Protein AF-A0A392MSE9-F1 (afdb_monomer)

Solvent-accessible surface area (backbone atoms only — not comparable to full-atom values): 8355 Å² total; per-residue (Å²): 131,84,44,70,48,77,44,81,42,46,57,95,52,55,85,49,51,66,60,43,43,75,73,61,33,44,82,55,52,74,55,102,58,30,40,33,31,38,32,75,74,46,96,61,85,83,80,77,76,80,59,91,87,74,82,53,73,38,68,33,89,47,70,50,98,84,73,48,71,56,64,45,65,53,90,57,75,92,56,39,85,69,79,58,73,40,58,29,59,45,68,42,55,93,91,52,53,67,67,57,33,27,53,49,30,39,32,68,77,67,61,58,76,85,56,102,77,66,86,72,71,86,82,80,86,88,81,84,133

pLDDT: mean 86.5, std 14.35, range [32.47, 98.38]

Secondary structure (DSSP, 8-state):
---EEEEEEEGGGGGGHHHHHHTT-EEEEEETTEEEEEEE-SSSPP-PPPPP----EEE---B-TTS-B--B--SSSTTTTS---B--EEEPPTT--HHHHHHHHHHHHH-TTSSSS------------

Nearest PDB structures (foldseek):
  4zbp-assembly1_B  TM=9.318E-01  e=3.517E-11  Arabidopsis thaliana
  4zbp-assembly2_C-2  TM=9.058E-01  e=1.919E-09  Arabidopsis thaliana
  4zbp-a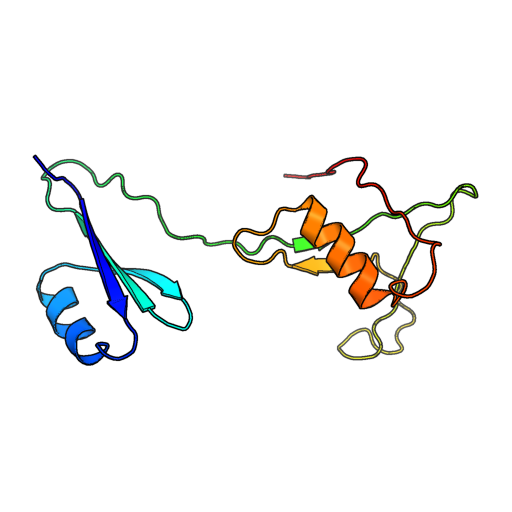ssembly1_A  TM=7.910E-01  e=9.951E-10  Arabidopsis thaliana
  4zb3-assembly1_A-2  TM=5.477E-01  e=1.762E-10  Arabidopsis thaliana
  4xpk-assembly1_A  TM=8.761E-01  e=3.449E+00  Campylobacter jejuni subsp. jejuni PT14

Radius of gyration: 21.95 Å; Cα contacts (8 Å, |Δi|>4): 156; chains: 1; bounding box: 52×32×62 Å

Sequence (129 aa):
GKQGVWIKLPIHLANLVETLIKEGFWYHHAEPKYLMLVHWIADSANTIPANATHRVGVGAFVVNEKREVLVVQEKTGHFRGTGSWKFPTGVADQGEDICVAAVREAKEETGVSNLFMVDTEFVEILAFR

Mean predicted aligned error: 7.94 Å

Structure (mmCIF, N/CA/C/O backbone):
data_AF-A0A392MSE9-F1
#
_entry.id   AF-A0A392MSE9-F1
#
loop_
_atom_site.group_PDB
_atom_site.id
_atom_site.type_symbol
_atom_site.label_atom_id
_atom_site.label_alt_id
_atom_site.label_comp_id
_atom_site.label_asym_id
_atom_site.label_entity_id
_atom_site.label_seq_id
_atom_site.pdbx_PDB_ins_code
_atom_site.Cartn_x
_atom_site.Cartn_y
_atom_site.Cartn_z
_atom_site.occupancy
_atom_site.B_iso_or_equiv
_atom_site.auth_seq_id
_atom_site.auth_comp_id
_atom_site.auth_asym_id
_atom_site.auth_atom_id
_atom_site.pdbx_PDB_model_num
ATOM 1 N N . GLY A 1 1 ? 4.516 0.363 -33.487 1.00 79.00 1 GLY A N 1
ATOM 2 C CA . GLY A 1 1 ? 5.477 -0.569 -32.855 1.00 79.00 1 GLY A CA 1
ATOM 3 C C . GLY A 1 1 ? 5.238 -0.619 -31.356 1.00 79.00 1 GLY A C 1
ATOM 4 O O . GLY A 1 1 ? 4.367 0.102 -30.885 1.00 79.00 1 GLY A O 1
ATOM 5 N N . LYS A 1 2 ? 5.969 -1.455 -30.607 1.00 87.25 2 LYS A N 1
ATOM 6 C CA . LYS A 1 2 ? 5.956 -1.412 -29.129 1.00 87.25 2 LYS A CA 1
ATOM 7 C C . LYS A 1 2 ? 6.614 -0.103 -28.660 1.00 87.25 2 LYS A C 1
ATOM 9 O O . LYS A 1 2 ? 7.586 0.309 -29.280 1.00 87.25 2 LYS A O 1
ATOM 14 N N . GLN A 1 3 ? 6.086 0.539 -27.614 1.00 93.62 3 GLN A N 1
ATOM 15 C CA . GLN A 1 3 ? 6.598 1.827 -27.104 1.00 93.62 3 GLN A CA 1
ATOM 16 C C . GLN A 1 3 ? 7.259 1.717 -25.726 1.00 93.62 3 GLN A C 1
ATOM 18 O O . GLN A 1 3 ? 8.245 2.394 -25.473 1.00 93.62 3 GLN A O 1
ATOM 23 N N . GLY A 1 4 ? 6.752 0.846 -24.850 1.00 95.06 4 GLY A N 1
ATOM 24 C CA . GLY A 1 4 ? 7.316 0.587 -23.527 1.00 95.06 4 GLY A CA 1
ATOM 25 C C . GLY A 1 4 ? 7.554 -0.903 -23.314 1.00 95.06 4 GLY A C 1
ATOM 26 O O . GLY A 1 4 ? 6.730 -1.732 -23.710 1.00 95.06 4 GLY A O 1
ATOM 27 N N . VAL A 1 5 ? 8.678 -1.240 -22.692 1.00 97.06 5 VAL A N 1
ATOM 28 C CA . VAL A 1 5 ? 9.057 -2.604 -22.316 1.00 97.06 5 VAL A CA 1
ATOM 29 C C . VAL A 1 5 ? 9.079 -2.697 -20.801 1.00 97.06 5 VAL A C 1
ATOM 31 O O . VAL A 1 5 ? 9.692 -1.863 -20.147 1.00 97.06 5 VAL A O 1
ATOM 34 N N . TRP A 1 6 ? 8.427 -3.719 -20.255 1.00 97.81 6 TRP A N 1
ATOM 35 C CA . TRP A 1 6 ? 8.339 -3.969 -18.819 1.00 97.81 6 TRP A CA 1
ATOM 36 C C . TRP A 1 6 ? 9.028 -5.286 -18.487 1.00 97.81 6 TRP A C 1
ATOM 38 O O . TRP A 1 6 ? 8.801 -6.290 -19.166 1.00 97.81 6 TRP A O 1
ATOM 48 N N . ILE A 1 7 ? 9.839 -5.292 -17.432 1.00 98.12 7 ILE A N 1
ATOM 49 C CA . ILE A 1 7 ? 10.499 -6.490 -16.918 1.00 98.12 7 ILE A CA 1
ATOM 50 C C . ILE A 1 7 ? 10.140 -6.650 -15.448 1.00 98.12 7 ILE A C 1
ATOM 52 O O . ILE A 1 7 ? 10.549 -5.866 -14.593 1.00 98.12 7 ILE A O 1
ATOM 56 N N . LYS A 1 8 ? 9.401 -7.721 -15.157 1.00 98.31 8 LYS A N 1
ATOM 57 C CA . LYS A 1 8 ? 9.190 -8.211 -13.799 1.00 98.31 8 LYS A CA 1
ATOM 58 C C . LYS A 1 8 ? 10.363 -9.110 -13.433 1.00 98.31 8 LYS A C 1
ATOM 60 O O . LYS A 1 8 ? 10.404 -10.257 -13.871 1.00 98.31 8 LYS A O 1
ATOM 65 N N . LEU A 1 9 ? 11.305 -8.596 -12.652 1.00 98.38 9 LEU A N 1
ATOM 66 C CA . LEU A 1 9 ? 12.501 -9.319 -12.239 1.00 98.38 9 LEU A CA 1
ATOM 67 C C . LEU A 1 9 ? 12.277 -9.972 -10.864 1.00 98.38 9 LEU A C 1
ATOM 69 O O . LEU A 1 9 ? 12.184 -9.254 -9.866 1.00 98.38 9 LEU A O 1
ATOM 73 N N . PRO A 1 10 ? 12.173 -11.310 -10.769 1.00 98.38 10 PRO A N 1
ATOM 74 C CA . PRO A 1 10 ? 12.076 -12.000 -9.486 1.00 98.38 10 PRO A CA 1
ATOM 75 C C . PRO A 1 10 ? 13.292 -11.726 -8.595 1.00 98.38 10 PRO A C 1
ATOM 77 O O . PRO A 1 10 ? 14.411 -11.602 -9.089 1.00 98.38 10 PRO A O 1
ATOM 80 N N . ILE A 1 11 ? 13.094 -11.722 -7.275 1.00 98.12 11 ILE A N 1
ATOM 81 C CA . ILE A 1 11 ? 14.147 -11.387 -6.299 1.00 98.12 11 ILE A CA 1
ATOM 82 C C . ILE A 1 11 ? 15.408 -12.266 -6.407 1.00 98.12 11 ILE A C 1
ATOM 84 O O . ILE A 1 11 ? 16.515 -11.785 -6.195 1.00 98.12 11 ILE A O 1
ATOM 88 N N . HIS A 1 12 ? 15.273 -13.537 -6.798 1.00 98.06 12 HIS A N 1
ATOM 89 C CA . HIS A 1 12 ? 16.412 -14.450 -6.967 1.00 98.06 12 HIS A CA 1
ATOM 90 C C . HIS A 1 12 ? 17.253 -14.163 -8.225 1.00 98.06 12 HIS A C 1
ATOM 92 O O . HIS A 1 12 ? 18.318 -14.750 -8.380 1.00 98.06 12 HIS A O 1
ATOM 98 N N . LEU A 1 13 ? 16.795 -13.263 -9.103 1.00 98.25 13 LEU A N 1
ATOM 99 C CA . LEU A 1 13 ? 17.529 -12.767 -10.271 1.00 98.25 13 LEU A CA 1
ATOM 100 C C . LEU A 1 13 ? 18.022 -11.324 -10.073 1.00 98.25 13 LEU A C 1
ATOM 102 O O . LEU A 1 13 ? 18.307 -10.626 -11.045 1.00 98.25 13 LEU A O 1
ATOM 106 N N . ALA A 1 14 ? 18.134 -10.854 -8.823 1.00 97.31 14 ALA A N 1
ATOM 107 C CA . ALA A 1 14 ? 18.590 -9.498 -8.505 1.00 97.31 14 ALA A CA 1
ATOM 108 C C . ALA A 1 14 ? 19.977 -9.159 -9.088 1.00 97.31 14 ALA A C 1
ATOM 110 O O . ALA A 1 14 ? 20.279 -7.994 -9.331 1.00 97.31 14 ALA A O 1
ATOM 111 N N . ASN A 1 15 ? 20.801 -10.167 -9.388 1.00 98.00 15 ASN A N 1
ATOM 112 C CA . ASN A 1 15 ? 22.084 -9.997 -10.069 1.00 98.00 15 ASN A CA 1
ATOM 113 C C . ASN A 1 15 ? 21.960 -9.409 -11.490 1.00 98.00 15 ASN A C 1
ATOM 115 O O . ASN A 1 15 ? 22.951 -8.922 -12.022 1.00 98.00 15 ASN A O 1
ATOM 119 N N . LEU A 1 16 ? 20.774 -9.444 -12.109 1.00 98.38 16 LEU A N 1
ATOM 120 C CA . LEU A 1 16 ? 20.533 -8.880 -13.443 1.00 98.38 16 LEU A CA 1
ATOM 121 C C . LEU A 1 16 ? 20.142 -7.396 -13.417 1.00 98.38 16 LEU A C 1
ATOM 123 O O . LEU A 1 16 ? 20.045 -6.779 -14.475 1.00 98.38 16 LEU A O 1
ATOM 127 N N . VAL A 1 17 ? 19.912 -6.808 -12.237 1.00 98.31 17 VAL A N 1
ATOM 128 C CA . VAL A 1 17 ? 19.446 -5.417 -12.111 1.00 98.31 17 VAL A CA 1
ATOM 129 C C . VAL A 1 17 ? 20.417 -4.439 -12.771 1.00 98.31 17 VAL A C 1
ATOM 131 O O . VAL A 1 17 ? 19.997 -3.614 -13.577 1.00 98.31 17 VAL A O 1
ATOM 134 N N . GLU A 1 18 ? 21.714 -4.558 -12.478 1.00 98.31 18 GLU A N 1
ATOM 135 C CA . GLU A 1 18 ? 22.733 -3.673 -13.050 1.00 98.31 18 GLU A CA 1
ATOM 136 C C . GLU A 1 18 ? 22.783 -3.782 -14.580 1.00 98.31 18 GLU A C 1
ATOM 138 O O . GLU A 1 18 ? 22.868 -2.769 -15.273 1.00 98.31 18 GLU A O 1
ATOM 143 N N . THR A 1 19 ? 22.684 -5.003 -15.114 1.00 98.38 19 THR A N 1
ATOM 144 C CA . THR A 1 19 ? 22.641 -5.246 -16.560 1.00 98.38 19 THR A CA 1
ATOM 145 C C . THR A 1 19 ? 21.448 -4.545 -17.200 1.00 98.38 19 THR A C 1
ATOM 147 O O . THR A 1 19 ? 21.619 -3.850 -18.193 1.00 98.38 19 THR A O 1
ATOM 150 N N . LEU A 1 20 ? 20.253 -4.661 -16.617 1.00 98.25 20 LEU A N 1
ATOM 151 C CA . LEU A 1 20 ? 19.051 -4.025 -17.162 1.00 98.25 20 LEU A CA 1
ATOM 152 C C . LEU A 1 20 ? 19.132 -2.494 -17.130 1.00 98.25 20 LEU A C 1
ATOM 154 O O . LEU A 1 20 ? 18.715 -1.845 -18.085 1.00 98.25 20 LEU A O 1
ATOM 158 N N . ILE A 1 21 ? 19.706 -1.913 -16.075 1.00 98.06 21 ILE A N 1
ATOM 159 C CA . ILE A 1 21 ? 19.902 -0.458 -15.993 1.00 98.06 21 ILE A CA 1
ATOM 160 C C . ILE A 1 21 ? 20.845 0.035 -17.096 1.00 98.06 21 ILE A C 1
ATOM 162 O O . ILE A 1 21 ? 20.576 1.064 -17.715 1.00 98.06 21 ILE A O 1
ATOM 166 N N . LYS A 1 22 ? 21.925 -0.705 -17.383 1.00 98.25 22 LYS A N 1
ATOM 167 C CA . LYS A 1 22 ? 22.852 -0.375 -18.482 1.00 98.25 22 LYS A CA 1
ATOM 168 C C . LYS A 1 22 ? 22.174 -0.405 -19.854 1.00 98.25 22 LYS A C 1
ATOM 170 O O . LYS A 1 22 ? 22.540 0.384 -20.715 1.00 98.25 22 LYS A O 1
ATOM 175 N N . GLU A 1 23 ? 21.158 -1.248 -20.020 1.00 97.69 23 GLU A N 1
ATOM 176 C CA . GLU A 1 23 ? 20.316 -1.325 -21.222 1.00 97.69 23 GLU A CA 1
ATOM 177 C C . GLU A 1 23 ? 19.173 -0.287 -21.240 1.00 97.69 23 GLU A C 1
ATOM 179 O O . GLU A 1 23 ? 18.263 -0.386 -22.058 1.00 97.69 23 GLU A O 1
ATOM 184 N N . GLY A 1 24 ? 19.178 0.703 -20.338 1.00 97.00 24 GLY A N 1
ATOM 185 C CA . GLY A 1 24 ? 18.231 1.825 -20.351 1.00 97.00 24 GLY A CA 1
ATOM 186 C C . GLY A 1 24 ? 16.946 1.616 -19.544 1.00 97.00 24 GLY A C 1
ATOM 187 O O . GLY A 1 24 ? 16.072 2.485 -19.557 1.00 97.00 24 GLY A O 1
ATOM 188 N N . PHE A 1 25 ? 16.815 0.507 -18.811 1.00 98.12 25 PHE A N 1
ATOM 189 C CA . PHE A 1 25 ? 15.684 0.308 -17.903 1.00 98.12 25 PHE A CA 1
ATOM 190 C C . PHE A 1 25 ? 15.832 1.126 -16.612 1.00 98.12 25 PHE A C 1
ATOM 192 O O . PHE A 1 25 ? 16.918 1.242 -16.049 1.00 98.12 25 PHE A O 1
ATOM 199 N N . TRP A 1 26 ? 14.717 1.620 -16.074 1.00 97.12 26 TRP A N 1
ATOM 200 C CA . TRP A 1 26 ? 14.654 2.247 -14.749 1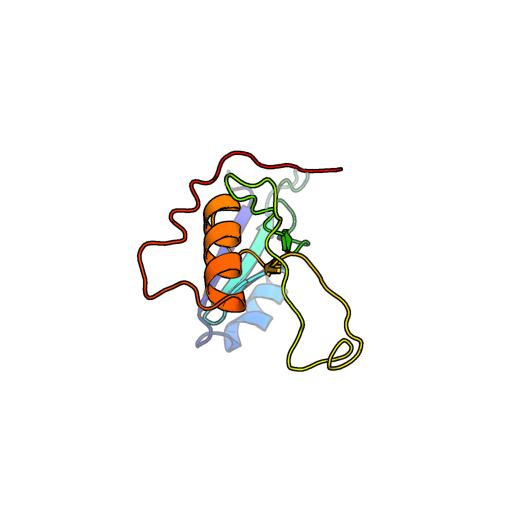.00 97.12 26 TRP A CA 1
ATOM 201 C C . TRP A 1 26 ? 13.609 1.577 -13.857 1.00 97.12 26 TRP A C 1
ATOM 203 O O . TRP A 1 26 ? 12.753 0.819 -14.318 1.00 97.12 26 TRP A O 1
ATOM 213 N N . TYR A 1 27 ? 13.681 1.842 -12.553 1.00 97.00 27 TYR A N 1
ATOM 214 C CA . TYR A 1 27 ? 12.746 1.279 -11.581 1.00 97.00 27 TYR A CA 1
ATOM 215 C C . TYR A 1 27 ? 11.378 1.939 -11.683 1.00 97.00 27 TYR A C 1
ATOM 217 O O . TYR A 1 27 ? 11.271 3.164 -11.681 1.00 97.00 27 TYR A O 1
ATOM 225 N N . HIS A 1 28 ? 10.331 1.120 -11.695 1.00 96.19 28 HIS A N 1
ATOM 226 C CA . HIS A 1 28 ? 8.963 1.598 -11.569 1.00 96.19 28 HIS A CA 1
ATOM 227 C C . HIS A 1 28 ? 8.418 1.319 -10.166 1.00 96.19 28 HIS A C 1
ATOM 229 O O . HIS A 1 28 ? 8.068 2.236 -9.440 1.00 96.19 28 HIS A O 1
ATOM 235 N N . HIS A 1 29 ? 8.332 0.061 -9.742 1.00 95.00 29 HIS A N 1
ATOM 236 C CA . HIS A 1 29 ? 7.879 -0.297 -8.392 1.00 95.00 29 HIS A CA 1
ATOM 237 C C . HIS A 1 29 ? 8.518 -1.612 -7.950 1.00 95.00 29 HIS A C 1
ATOM 239 O O . HIS A 1 29 ? 9.091 -2.330 -8.769 1.00 95.00 29 HIS A O 1
ATOM 245 N N . ALA A 1 30 ? 8.419 -1.933 -6.665 1.00 95.12 30 ALA A N 1
ATOM 246 C CA . ALA A 1 30 ? 8.920 -3.180 -6.110 1.00 95.12 30 ALA A CA 1
ATOM 247 C C . ALA A 1 30 ? 7.876 -3.796 -5.183 1.00 95.12 30 ALA A C 1
ATOM 249 O O . ALA A 1 30 ? 7.152 -3.082 -4.498 1.00 95.12 30 ALA A O 1
ATOM 250 N N . GLU A 1 31 ? 7.863 -5.119 -5.152 1.00 92.94 31 GLU A N 1
ATOM 251 C CA . GLU A 1 31 ? 7.134 -5.935 -4.188 1.00 92.94 31 GLU A CA 1
ATOM 252 C C . GLU A 1 31 ? 8.142 -6.817 -3.444 1.00 92.94 31 GLU A C 1
ATOM 254 O O . GLU A 1 31 ? 9.250 -7.032 -3.948 1.00 92.94 31 GLU A O 1
ATOM 259 N N . PRO A 1 32 ? 7.778 -7.443 -2.309 1.00 95.00 32 PRO A N 1
ATOM 260 C CA . PRO A 1 32 ? 8.710 -8.277 -1.545 1.00 95.00 32 PRO A CA 1
ATOM 261 C C . PRO A 1 32 ? 9.411 -9.384 -2.353 1.00 95.00 32 PRO A C 1
ATOM 263 O O . PRO A 1 32 ? 10.465 -9.870 -1.952 1.00 95.00 32 PRO A O 1
ATOM 266 N N . LYS A 1 33 ? 8.830 -9.816 -3.483 1.00 96.94 33 LYS A N 1
ATOM 267 C CA . LYS A 1 33 ? 9.341 -10.923 -4.309 1.00 96.94 33 LYS A CA 1
ATOM 268 C C . LYS A 1 33 ? 9.838 -10.514 -5.696 1.00 96.94 33 LYS A C 1
ATOM 270 O O . LYS A 1 33 ? 10.335 -11.386 -6.415 1.00 96.94 33 LYS A O 1
ATOM 275 N N . TYR A 1 34 ? 9.697 -9.253 -6.107 1.00 97.44 34 TYR A N 1
ATOM 276 C CA . TYR A 1 34 ? 10.147 -8.815 -7.430 1.00 97.44 34 TYR A CA 1
ATOM 277 C C . TYR A 1 34 ? 10.382 -7.305 -7.521 1.00 97.44 34 TYR A C 1
ATOM 279 O O . TYR A 1 34 ? 9.771 -6.516 -6.808 1.00 97.44 34 TYR A O 1
ATOM 287 N N . LEU A 1 35 ? 11.205 -6.911 -8.489 1.00 97.75 35 LEU A N 1
ATOM 288 C CA . LEU A 1 35 ? 11.369 -5.533 -8.935 1.00 97.75 35 LEU A CA 1
ATOM 289 C C . LEU A 1 35 ? 10.741 -5.372 -10.324 1.00 97.75 35 LEU A C 1
ATOM 291 O O . LEU A 1 35 ? 10.972 -6.199 -11.206 1.00 97.75 35 LEU A O 1
ATOM 295 N N . MET A 1 36 ? 9.930 -4.337 -10.526 1.00 97.81 36 MET A N 1
ATOM 296 C CA . MET A 1 36 ? 9.427 -3.958 -11.844 1.00 97.81 36 MET A CA 1
ATOM 297 C C . MET A 1 36 ? 10.322 -2.876 -12.436 1.00 97.81 36 MET A C 1
ATOM 299 O O . MET A 1 36 ? 10.405 -1.771 -11.891 1.00 97.81 36 MET A O 1
ATOM 303 N N . LEU A 1 37 ? 10.942 -3.182 -13.573 1.00 97.94 37 LEU A N 1
ATOM 304 C CA . LEU A 1 37 ? 11.688 -2.222 -14.372 1.00 97.94 37 LEU A CA 1
ATOM 305 C C . LEU A 1 37 ? 10.946 -1.911 -15.668 1.00 97.94 37 LEU A C 1
ATOM 307 O O . LEU A 1 37 ? 10.224 -2.759 -16.200 1.00 97.94 37 LEU A O 1
ATOM 311 N N . VAL A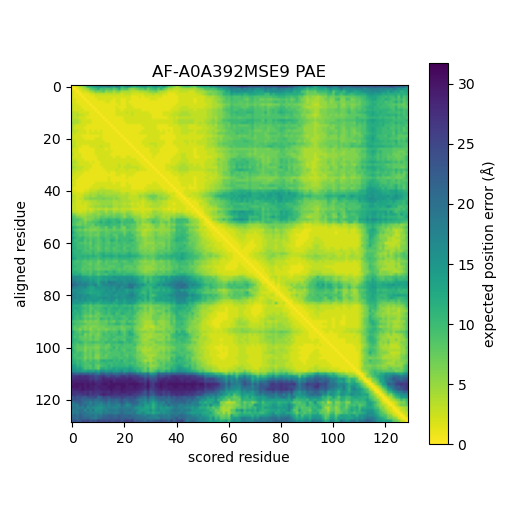 1 38 ? 11.146 -0.710 -16.194 1.00 97.56 38 VAL A N 1
ATOM 312 C CA . VAL A 1 38 ? 10.525 -0.278 -17.445 1.00 97.56 38 VAL A CA 1
ATOM 313 C C . VAL A 1 38 ? 11.516 0.502 -18.308 1.00 97.56 38 VAL A C 1
ATOM 315 O O . VAL A 1 38 ? 12.410 1.155 -17.779 1.00 97.56 38 VAL A O 1
ATOM 318 N N . HIS A 1 39 ? 11.368 0.410 -19.628 1.00 97.06 39 HIS A N 1
ATOM 319 C CA . HIS A 1 39 ? 12.106 1.203 -20.608 1.00 97.06 39 HIS A CA 1
ATOM 320 C C . HIS A 1 39 ? 11.152 1.705 -21.697 1.00 97.06 39 HIS A C 1
ATOM 322 O O . HIS A 1 39 ? 10.453 0.917 -22.336 1.00 97.06 39 HIS A O 1
ATOM 328 N N . TRP A 1 40 ? 11.124 3.017 -21.928 1.00 97.31 40 TRP A N 1
ATOM 329 C CA . TRP A 1 40 ? 10.441 3.625 -23.072 1.00 97.31 40 TRP A CA 1
ATOM 330 C C . TRP A 1 40 ? 11.367 3.654 -24.290 1.00 97.31 40 TRP A C 1
ATOM 332 O O . TRP A 1 40 ? 12.435 4.253 -24.224 1.00 97.31 40 TRP A O 1
ATOM 342 N N . ILE A 1 41 ? 10.969 2.984 -25.370 1.00 96.00 41 ILE A N 1
ATOM 343 C CA . ILE A 1 41 ? 11.785 2.730 -26.569 1.00 96.00 41 ILE A CA 1
ATOM 344 C C . ILE A 1 41 ? 11.307 3.510 -27.802 1.00 96.00 41 ILE A C 1
ATOM 346 O O . ILE A 1 41 ? 11.836 3.319 -28.893 1.00 96.00 41 ILE A O 1
ATOM 350 N N . ALA A 1 42 ? 10.266 4.333 -27.660 1.00 94.44 42 ALA A N 1
ATOM 351 C CA . ALA A 1 42 ? 9.757 5.170 -28.740 1.00 94.44 42 ALA A CA 1
ATOM 352 C C . ALA A 1 42 ? 10.323 6.592 -28.657 1.00 94.44 42 ALA A C 1
ATOM 354 O O . ALA A 1 42 ? 10.489 7.126 -27.564 1.00 94.44 42 ALA A O 1
ATOM 355 N N . ASP A 1 43 ? 10.497 7.236 -29.813 1.00 93.88 43 ASP A N 1
ATOM 356 C CA . ASP A 1 43 ? 10.927 8.643 -29.912 1.00 93.88 43 ASP A CA 1
ATOM 357 C C . ASP A 1 43 ? 9.851 9.640 -29.433 1.00 93.88 43 ASP A C 1
ATOM 359 O O . ASP A 1 43 ? 10.103 10.834 -29.283 1.00 93.88 43 ASP A O 1
ATOM 363 N N . SER A 1 44 ? 8.620 9.166 -29.210 1.00 94.44 44 SER A N 1
ATOM 364 C CA . SER A 1 44 ? 7.526 9.973 -28.671 1.00 94.44 44 SER A CA 1
ATOM 365 C C . SER A 1 44 ? 7.709 10.254 -27.181 1.00 94.44 44 SER A C 1
ATOM 367 O O . SER A 1 44 ? 8.371 9.496 -26.474 1.00 94.44 44 SER A O 1
ATOM 369 N N . ALA A 1 45 ? 7.017 11.276 -26.671 1.00 94.19 45 ALA A N 1
ATOM 370 C CA . ALA A 1 45 ? 6.947 11.532 -25.236 1.00 94.19 45 ALA A CA 1
ATOM 371 C C . ALA A 1 45 ? 6.525 10.271 -24.457 1.00 94.19 45 ALA A C 1
ATOM 373 O O . ALA A 1 45 ? 5.643 9.524 -24.887 1.00 94.19 45 ALA A O 1
ATOM 374 N N . ASN A 1 46 ? 7.175 10.045 -23.316 1.00 93.31 46 ASN A N 1
ATOM 375 C CA . ASN A 1 46 ? 6.895 8.916 -22.442 1.00 93.31 46 ASN A CA 1
ATOM 376 C C . ASN A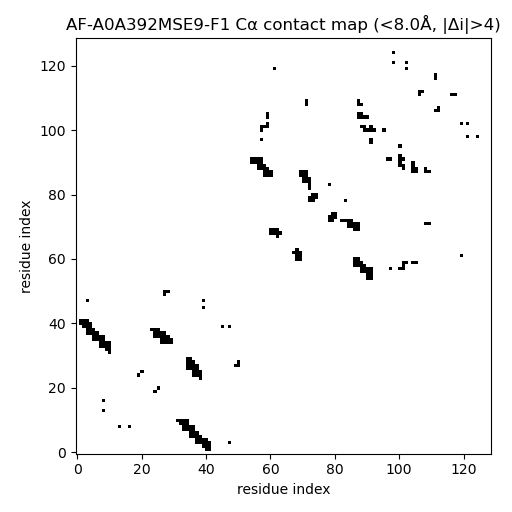 1 46 ? 5.539 9.101 -21.749 1.00 93.31 46 ASN A C 1
ATOM 378 O O . ASN A 1 46 ? 5.319 10.107 -21.076 1.00 93.31 46 ASN A O 1
ATOM 382 N N . THR A 1 47 ? 4.648 8.120 -21.897 1.00 93.62 47 THR A N 1
ATOM 383 C CA . THR A 1 47 ? 3.314 8.119 -21.276 1.00 93.62 47 THR A CA 1
ATOM 384 C C . THR A 1 47 ? 3.166 7.078 -20.165 1.00 93.62 47 THR A C 1
ATOM 386 O O . THR A 1 47 ? 2.049 6.819 -19.720 1.00 93.62 47 THR A O 1
ATOM 389 N N . ILE A 1 48 ? 4.257 6.436 -19.734 1.00 92.75 48 ILE A N 1
ATOM 390 C CA . ILE A 1 48 ? 4.241 5.531 -18.582 1.00 92.75 48 ILE A CA 1
ATOM 391 C C . ILE A 1 48 ? 3.936 6.364 -17.329 1.00 92.75 48 ILE A C 1
ATOM 393 O O . ILE A 1 48 ? 4.661 7.325 -17.056 1.00 92.75 48 ILE A O 1
AT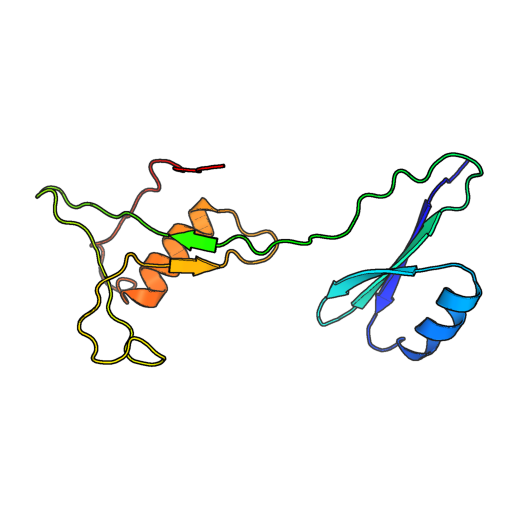OM 397 N N . PRO A 1 49 ? 2.882 6.028 -16.566 1.00 89.81 49 PRO A N 1
ATOM 398 C CA . PRO A 1 49 ? 2.568 6.739 -15.337 1.00 89.81 49 PRO A CA 1
ATOM 399 C C . PRO A 1 49 ? 3.688 6.562 -14.308 1.00 89.81 49 PRO A C 1
ATOM 401 O O . PRO A 1 49 ? 4.375 5.544 -14.284 1.00 89.81 49 PRO A O 1
ATOM 404 N N . ALA A 1 50 ? 3.856 7.550 -13.432 1.00 86.88 50 ALA A N 1
ATOM 405 C CA . ALA A 1 50 ? 4.707 7.379 -12.262 1.00 86.88 50 ALA A CA 1
ATOM 406 C C . ALA A 1 50 ? 4.126 6.302 -11.328 1.00 86.88 50 ALA A C 1
ATOM 408 O O . ALA A 1 50 ? 2.937 5.976 -11.367 1.00 86.88 50 ALA A O 1
ATOM 409 N N . ASN A 1 51 ? 4.976 5.753 -10.467 1.00 86.69 51 ASN A N 1
ATOM 410 C CA . ASN A 1 51 ? 4.562 4.794 -9.454 1.00 86.69 51 ASN A CA 1
ATOM 411 C C . ASN A 1 51 ? 3.687 5.427 -8.364 1.00 86.69 51 ASN A C 1
ATOM 413 O O . ASN A 1 51 ? 3.598 6.647 -8.241 1.00 86.69 51 ASN A O 1
ATOM 417 N N . ALA A 1 52 ? 3.023 4.583 -7.569 1.00 82.44 52 ALA A N 1
ATOM 418 C CA . ALA A 1 52 ? 2.200 5.044 -6.458 1.00 82.44 52 ALA A CA 1
ATOM 419 C C . ALA A 1 52 ? 3.064 5.803 -5.436 1.00 82.44 52 ALA A C 1
ATOM 421 O O . ALA A 1 52 ? 4.003 5.249 -4.867 1.00 82.44 52 ALA A O 1
ATOM 422 N N . THR A 1 53 ? 2.745 7.078 -5.216 1.00 85.31 53 THR A N 1
ATOM 423 C CA . THR A 1 53 ? 3.499 7.985 -4.333 1.00 85.31 53 THR A CA 1
ATOM 424 C C . THR A 1 53 ? 2.848 8.193 -2.968 1.00 85.31 53 THR A C 1
ATOM 426 O O . THR A 1 53 ? 3.478 8.745 -2.070 1.00 85.31 53 THR A O 1
ATOM 429 N N . HIS A 1 54 ? 1.596 7.766 -2.798 1.00 84.94 54 HIS A N 1
ATOM 430 C CA . HIS A 1 54 ? 0.800 8.036 -1.605 1.00 84.94 54 HIS A CA 1
ATOM 431 C C . HIS A 1 54 ? 0.410 6.744 -0.896 1.00 84.94 54 HIS A C 1
ATOM 433 O O . HIS A 1 54 ? 0.144 5.724 -1.531 1.00 84.94 54 HIS A O 1
ATOM 439 N N . ARG A 1 55 ? 0.320 6.825 0.433 1.00 87.88 55 ARG A N 1
ATOM 440 C CA . ARG A 1 55 ? -0.396 5.845 1.252 1.00 87.88 55 ARG A CA 1
ATOM 441 C C . ARG A 1 55 ? -1.812 6.353 1.473 1.00 87.88 55 ARG A C 1
ATOM 443 O O . ARG A 1 55 ? -1.998 7.540 1.731 1.00 87.88 55 ARG A O 1
ATOM 450 N N . VAL A 1 56 ? -2.788 5.459 1.391 1.00 90.31 56 VAL A N 1
ATOM 451 C CA . VAL A 1 56 ? -4.189 5.795 1.652 1.00 90.31 56 VAL A CA 1
ATOM 452 C C . VAL A 1 56 ? -4.485 5.475 3.112 1.00 90.31 56 VAL A C 1
ATOM 454 O O . VAL A 1 56 ? -4.503 4.312 3.505 1.00 90.31 56 VAL A O 1
ATOM 457 N N . GLY A 1 57 ? -4.653 6.517 3.923 1.00 91.94 57 GLY A N 1
ATOM 458 C CA . GLY A 1 57 ? -5.132 6.385 5.296 1.00 91.94 57 GLY A CA 1
ATOM 459 C C . GLY A 1 57 ? -6.656 6.332 5.335 1.00 91.94 57 GLY A C 1
ATOM 460 O O . GLY A 1 57 ? -7.317 7.017 4.554 1.00 91.94 57 GLY A O 1
ATOM 461 N N . VAL A 1 58 ? -7.203 5.543 6.253 1.00 91.00 58 VAL A N 1
ATOM 462 C CA . VAL A 1 58 ? -8.644 5.437 6.502 1.00 91.00 58 VAL A CA 1
ATOM 463 C C . VAL A 1 58 ? -8.944 5.736 7.966 1.00 91.00 58 VAL A C 1
ATOM 465 O O . VAL A 1 58 ? -8.157 5.404 8.852 1.00 91.00 58 VAL A O 1
ATOM 468 N N . GLY A 1 59 ? -10.084 6.374 8.219 1.00 91.06 59 GLY A N 1
ATOM 469 C CA . GLY A 1 59 ? -10.625 6.592 9.557 1.00 91.06 59 GLY A CA 1
ATOM 470 C C . GLY A 1 59 ? -12.095 6.196 9.583 1.00 91.06 59 GLY A C 1
ATOM 471 O O . GLY A 1 59 ? -12.839 6.537 8.665 1.00 91.06 59 GLY A O 1
ATOM 472 N N . ALA A 1 60 ? -12.509 5.463 10.612 1.00 88.69 60 ALA A N 1
ATOM 473 C CA . ALA A 1 60 ? -13.866 4.951 10.736 1.00 88.69 60 ALA A CA 1
ATOM 474 C C . ALA A 1 60 ? -14.697 5.827 11.681 1.00 88.69 60 ALA A C 1
ATOM 476 O O . ALA A 1 60 ? -14.445 5.884 12.883 1.00 88.69 60 ALA A O 1
ATOM 477 N N . PHE A 1 61 ? -15.727 6.482 11.147 1.00 89.75 61 PHE A N 1
ATOM 478 C CA . PHE A 1 61 ? -16.708 7.212 11.946 1.00 89.75 61 PHE A CA 1
ATOM 479 C C . PHE A 1 61 ? -17.936 6.328 12.184 1.00 89.75 61 PHE A C 1
ATOM 481 O O . PHE A 1 61 ? -18.799 6.203 11.319 1.00 89.75 61 PHE A O 1
ATOM 488 N N . VAL A 1 62 ? -17.994 5.677 13.346 1.00 86.12 62 VAL A N 1
ATOM 489 C CA . VAL A 1 62 ? -19.043 4.698 13.669 1.00 86.12 62 VAL A CA 1
ATOM 490 C C . VAL A 1 62 ? -19.987 5.274 14.714 1.00 86.12 62 VAL A C 1
ATOM 492 O O . VAL A 1 62 ? -19.539 5.691 15.781 1.00 86.12 62 VAL A O 1
ATOM 495 N N . VAL A 1 63 ? -21.287 5.267 14.416 1.00 86.94 63 VAL A N 1
ATOM 496 C CA . VAL A 1 63 ? -22.343 5.820 15.274 1.00 86.94 63 VAL A CA 1
ATOM 497 C C . VAL A 1 63 ? -23.339 4.726 15.644 1.00 86.94 63 VAL A C 1
ATOM 499 O O . VAL A 1 63 ? -23.724 3.934 14.787 1.00 86.94 63 VAL A O 1
ATOM 502 N N . ASN A 1 64 ? -23.774 4.685 16.904 1.00 84.19 64 ASN A N 1
ATOM 503 C CA . ASN A 1 64 ? -24.844 3.783 17.342 1.00 84.19 64 ASN A CA 1
ATOM 504 C C . ASN A 1 64 ? -26.232 4.462 17.321 1.00 84.19 64 ASN A C 1
ATOM 506 O O . ASN A 1 64 ? -26.357 5.671 17.128 1.00 84.19 64 ASN A O 1
ATOM 510 N N . GLU A 1 65 ? -27.300 3.705 17.589 1.00 86.69 65 GLU A N 1
ATOM 511 C CA . GLU A 1 65 ? -28.682 4.228 17.614 1.00 86.69 65 GLU A CA 1
ATOM 512 C C . GLU A 1 65 ? -28.902 5.362 18.633 1.00 86.69 65 GLU A C 1
ATOM 514 O O . GLU A 1 65 ? -29.804 6.186 18.478 1.00 86.69 65 GLU A O 1
ATOM 519 N N . LYS A 1 66 ? -28.054 5.443 19.665 1.00 92.50 66 LYS A N 1
ATOM 520 C CA . LYS A 1 66 ? -28.085 6.493 20.693 1.00 92.50 66 LYS A CA 1
ATOM 521 C C . LYS A 1 66 ? -27.315 7.753 20.292 1.00 92.50 66 LYS A C 1
ATOM 523 O O . LYS A 1 66 ? -27.252 8.689 21.086 1.00 92.50 66 LYS A O 1
ATOM 528 N N . ARG A 1 67 ? -26.769 7.807 19.070 1.00 90.56 67 ARG A N 1
ATOM 529 C CA . ARG A 1 67 ? -25.907 8.889 18.560 1.00 90.56 67 ARG A CA 1
ATOM 530 C C . ARG A 1 67 ? -24.589 9.042 19.323 1.00 90.56 67 ARG A C 1
ATOM 532 O O . ARG A 1 67 ? -24.040 10.139 19.401 1.00 90.56 67 ARG A O 1
ATOM 539 N N . GLU A 1 68 ? -24.073 7.951 19.870 1.00 90.88 68 GLU A N 1
ATOM 540 C CA . GLU A 1 68 ? -22.731 7.896 20.452 1.00 90.88 68 GLU A CA 1
ATOM 541 C C . GLU A 1 68 ? -21.731 7.453 19.377 1.00 90.88 68 GLU A C 1
ATOM 543 O O . GLU A 1 68 ? -22.089 6.690 18.478 1.00 90.88 68 GLU A O 1
ATOM 548 N N . VAL A 1 69 ? -20.485 7.926 19.469 1.00 91.06 69 VAL A N 1
ATOM 549 C CA . VAL A 1 69 ? -19.437 7.650 18.475 1.00 91.06 69 VAL A CA 1
ATOM 550 C C . VAL A 1 69 ? -18.382 6.713 19.050 1.00 91.06 69 VAL A C 1
ATOM 552 O O . VAL A 1 69 ? -17.928 6.899 20.180 1.00 91.06 69 VAL A O 1
ATOM 555 N N . LEU A 1 70 ? -17.965 5.726 18.256 1.00 89.38 70 LEU A N 1
ATOM 556 C CA . LEU A 1 70 ? -16.871 4.829 18.611 1.00 89.38 70 LEU A CA 1
ATOM 557 C C . LEU A 1 70 ? -15.530 5.561 18.547 1.00 89.38 70 LEU A C 1
ATOM 559 O O . LEU A 1 70 ? -15.156 6.130 17.522 1.00 89.38 70 LEU A O 1
ATOM 563 N N . VAL A 1 71 ? -14.789 5.496 19.646 1.00 92.38 71 VAL A N 1
ATOM 564 C CA . VAL A 1 71 ? -13.453 6.073 19.772 1.00 92.38 71 VAL A CA 1
ATOM 565 C C . VAL A 1 71 ? -12.522 5.100 20.483 1.00 92.38 71 VAL A C 1
ATOM 567 O O . VAL A 1 71 ? -12.956 4.266 21.279 1.00 92.38 71 VAL A O 1
ATOM 570 N N . VAL A 1 72 ? -11.228 5.224 20.208 1.00 90.75 72 VAL A N 1
ATOM 571 C CA . VAL A 1 72 ? -10.167 4.398 20.789 1.00 90.75 72 VAL A CA 1
ATOM 572 C C . VAL A 1 72 ? -9.095 5.265 21.445 1.00 90.75 72 VAL A C 1
ATOM 574 O O . VAL A 1 72 ? -8.934 6.444 21.119 1.00 90.75 72 VAL A O 1
ATOM 577 N N . GLN A 1 73 ? -8.350 4.660 22.371 1.00 91.00 73 GLN A N 1
ATOM 578 C CA . GLN A 1 73 ? -7.123 5.219 22.937 1.00 91.00 73 GLN A CA 1
ATOM 579 C C . GLN A 1 73 ? -5.957 4.275 22.664 1.00 91.00 73 GLN A C 1
ATOM 581 O O . GLN A 1 73 ? -6.069 3.058 22.838 1.00 91.00 73 GLN A O 1
ATOM 586 N N . GLU A 1 74 ? -4.818 4.840 22.276 1.00 85.00 74 GLU A N 1
ATOM 587 C CA . GLU A 1 74 ? -3.625 4.051 21.993 1.00 85.00 74 GLU A CA 1
ATOM 588 C C . GLU A 1 74 ? -3.033 3.460 23.282 1.00 85.00 74 GLU A C 1
ATOM 590 O O . GLU A 1 74 ? -2.765 4.155 24.267 1.00 85.00 74 GLU A O 1
ATOM 595 N N . LYS A 1 75 ? -2.792 2.144 23.276 1.00 81.94 75 LYS A N 1
ATOM 596 C CA . LYS A 1 75 ? -2.135 1.436 24.390 1.00 81.94 75 LYS A CA 1
ATOM 597 C C . LYS A 1 75 ? -0.612 1.590 24.373 1.00 81.94 75 LYS A C 1
ATOM 599 O O . LYS A 1 75 ? 0.048 1.289 25.369 1.00 81.94 75 LYS A O 1
ATOM 604 N N . THR A 1 76 ? -0.050 2.026 23.252 1.00 79.94 76 THR A N 1
ATOM 605 C CA . THR A 1 76 ? 1.386 2.168 22.976 1.00 79.94 76 THR A CA 1
ATOM 606 C C . THR A 1 76 ? 1.623 3.436 22.148 1.00 79.94 76 THR A C 1
ATOM 608 O O . THR A 1 76 ? 0.673 4.067 21.713 1.00 79.94 76 THR A O 1
ATOM 611 N N . GLY A 1 77 ? 2.880 3.842 21.953 1.00 82.50 77 GLY A N 1
ATOM 612 C CA . GLY A 1 77 ? 3.202 5.023 21.145 1.00 82.50 77 GLY A CA 1
ATOM 613 C C . GLY A 1 77 ? 3.112 6.353 21.899 1.00 82.50 77 GLY A C 1
ATOM 614 O O . GLY A 1 77 ? 3.077 6.391 23.130 1.00 82.50 77 GLY A O 1
ATOM 615 N N . HIS A 1 78 ? 3.139 7.449 21.139 1.00 83.69 78 HIS A N 1
ATOM 616 C CA . HIS A 1 78 ? 3.254 8.815 21.662 1.00 83.69 78 HIS A CA 1
ATOM 617 C C . HIS A 1 78 ? 2.027 9.258 22.472 1.00 83.69 78 HIS A C 1
ATOM 619 O O . HIS A 1 78 ? 2.173 9.989 23.447 1.00 83.69 78 HIS A O 1
ATOM 625 N N . PHE A 1 79 ? 0.833 8.782 22.108 1.00 82.94 79 PHE A N 1
ATOM 626 C CA . PHE A 1 79 ? -0.424 9.152 22.766 1.00 82.94 79 PHE A CA 1
ATOM 627 C C . PHE A 1 79 ? -0.804 8.223 23.927 1.00 82.94 79 PHE A C 1
ATOM 629 O O . PHE A 1 79 ? -1.881 8.345 24.515 1.00 82.94 79 PHE A O 1
ATOM 636 N N . ARG A 1 80 ? 0.077 7.292 24.313 1.00 86.81 80 ARG A N 1
ATOM 637 C CA . ARG A 1 80 ? -0.188 6.394 25.437 1.00 86.81 80 ARG A CA 1
ATOM 638 C C . ARG A 1 80 ? -0.330 7.186 26.738 1.00 86.81 80 ARG A C 1
ATOM 640 O O . ARG A 1 80 ? 0.601 7.851 27.178 1.00 86.81 80 ARG A O 1
ATOM 647 N N . GLY A 1 81 ? -1.471 7.026 27.406 1.00 85.19 81 GLY A N 1
ATOM 648 C CA . GLY A 1 81 ? -1.717 7.616 28.726 1.00 85.19 81 GLY A CA 1
ATOM 649 C C . GLY A 1 81 ? -2.010 9.118 28.709 1.00 85.19 81 GLY A C 1
ATOM 650 O O . GLY A 1 81 ? -2.150 9.705 29.778 1.00 85.19 81 GLY A O 1
ATOM 651 N N . THR A 1 82 ? -2.151 9.738 27.532 1.00 91.12 82 THR A N 1
ATOM 652 C CA . THR A 1 82 ? -2.539 11.155 27.416 1.00 91.12 82 THR A CA 1
ATOM 653 C C . THR A 1 82 ? -4.039 11.375 27.623 1.00 91.12 82 THR A C 1
ATOM 655 O O . THR A 1 82 ? -4.478 12.509 27.786 1.00 91.12 82 THR A O 1
ATOM 658 N N . GLY A 1 83 ? -4.842 10.304 27.586 1.00 90.25 83 GLY A N 1
ATOM 659 C CA . GLY A 1 83 ? -6.304 10.387 27.612 1.00 90.25 83 GLY A CA 1
ATOM 660 C C . GLY A 1 83 ? -6.920 10.868 26.291 1.00 90.25 83 GLY A C 1
ATOM 661 O O . GLY A 1 83 ? -8.117 11.149 26.244 1.00 90.25 83 GLY A O 1
ATOM 662 N N . SER A 1 84 ? -6.123 10.975 25.223 1.00 91.44 84 SER A N 1
ATOM 663 C CA . SER A 1 84 ? -6.586 11.414 23.905 1.00 91.44 84 SER A CA 1
ATOM 664 C C . SER A 1 84 ? -7.418 10.325 23.231 1.00 91.44 84 SER A C 1
ATOM 666 O O . SER A 1 84 ? -6.934 9.219 23.004 1.00 91.44 84 SER A O 1
ATOM 668 N N . TRP A 1 85 ? -8.661 10.659 22.893 1.00 91.81 85 TRP A N 1
ATOM 669 C CA . TRP A 1 85 ? -9.561 9.804 22.124 1.00 91.81 85 TRP A CA 1
ATOM 670 C C . TRP A 1 85 ? -9.494 10.169 20.643 1.00 91.81 85 TRP A C 1
ATOM 672 O O . TRP A 1 85 ? -9.549 11.350 20.294 1.00 91.81 85 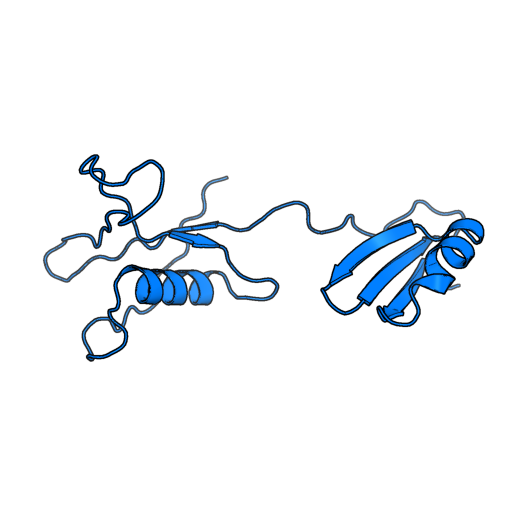TRP A O 1
ATOM 682 N N . LYS A 1 86 ? -9.399 9.158 19.782 1.00 91.25 86 LYS A N 1
ATOM 683 C CA . LYS A 1 86 ? -9.441 9.305 18.321 1.00 91.25 86 LYS A CA 1
ATOM 684 C C . LYS A 1 86 ? -10.441 8.324 17.717 1.00 91.25 86 LYS A C 1
ATOM 686 O O . LYS A 1 86 ? -10.829 7.354 18.369 1.00 91.25 86 LYS A O 1
ATOM 691 N N . PHE A 1 87 ? -10.843 8.561 16.475 1.00 92.00 87 PHE A N 1
ATOM 692 C CA . PHE A 1 87 ? -11.542 7.536 15.701 1.00 92.00 87 PHE A CA 1
ATOM 693 C C . PHE A 1 87 ? -10.612 6.352 15.428 1.00 92.00 87 PHE A C 1
ATOM 695 O O . PHE A 1 87 ? -9.394 6.555 15.396 1.00 92.00 87 PHE A O 1
ATOM 702 N N . PRO A 1 88 ? -11.154 5.140 15.220 1.00 90.19 88 PRO A N 1
ATOM 703 C CA . PRO A 1 88 ? -10.359 4.049 14.693 1.00 90.19 88 PRO A CA 1
ATOM 704 C C . PRO A 1 88 ? -9.736 4.441 13.355 1.00 90.19 88 PRO A C 1
ATOM 706 O O . PRO A 1 88 ? -10.424 5.001 12.494 1.00 90.19 88 PRO A O 1
ATOM 709 N N . THR A 1 89 ? -8.446 4.188 13.181 1.00 92.12 89 THR A N 1
ATOM 710 C CA . THR A 1 89 ? -7.705 4.613 11.984 1.00 92.12 89 THR A CA 1
ATOM 711 C C . THR A 1 89 ? -6.708 3.563 11.546 1.00 92.12 89 THR A C 1
ATOM 713 O O . THR A 1 89 ? -6.076 2.950 12.393 1.00 92.12 89 THR A O 1
ATOM 716 N N . GLY A 1 90 ? -6.437 3.491 10.248 1.00 91.19 90 GLY A N 1
ATOM 717 C CA . GLY A 1 90 ? -5.304 2.727 9.750 1.00 91.19 90 GLY A CA 1
ATOM 718 C C . GLY A 1 90 ? -4.984 3.024 8.298 1.00 91.19 90 GLY A C 1
ATOM 719 O O . GLY A 1 90 ? -5.254 4.124 7.806 1.00 91.19 90 GLY A O 1
ATOM 720 N N . VAL A 1 91 ? -4.350 2.074 7.619 1.00 93.50 91 VAL A N 1
ATOM 721 C CA . VAL A 1 91 ? -3.870 2.257 6.244 1.00 93.50 91 VAL A CA 1
ATOM 722 C C . VAL A 1 91 ? -4.449 1.154 5.377 1.00 93.50 91 VAL A C 1
ATOM 724 O O . VAL A 1 91 ? -4.390 -0.011 5.749 1.00 93.50 91 VAL A O 1
ATOM 727 N N . ALA A 1 92 ? -4.984 1.527 4.217 1.00 93.31 92 ALA A N 1
ATOM 728 C CA . ALA A 1 92 ? -5.431 0.553 3.234 1.00 93.31 92 ALA A CA 1
ATOM 729 C C . ALA A 1 92 ? -4.229 -0.179 2.627 1.00 93.31 92 ALA A C 1
ATOM 731 O O . ALA A 1 92 ? -3.236 0.451 2.230 1.00 93.31 92 ALA A O 1
ATOM 732 N N . ASP A 1 93 ? -4.338 -1.498 2.526 1.00 91.56 93 ASP A N 1
ATOM 733 C CA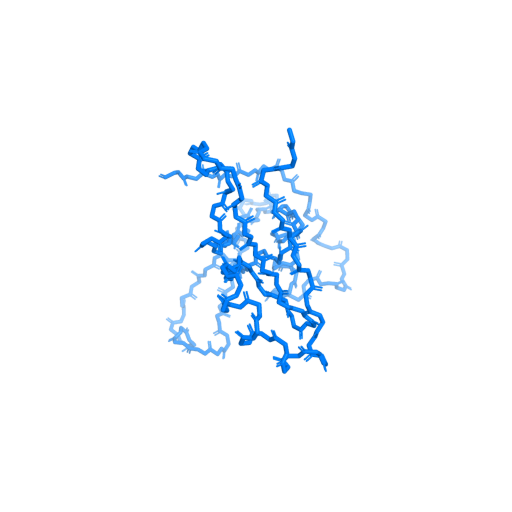 . ASP A 1 93 ? -3.342 -2.317 1.851 1.00 91.56 93 ASP A CA 1
ATOM 734 C C . ASP A 1 93 ? -3.403 -2.125 0.328 1.00 91.56 93 ASP A C 1
ATOM 736 O O . ASP A 1 93 ? -4.394 -1.679 -0.257 1.00 91.56 93 ASP A O 1
ATOM 740 N N . GLN A 1 94 ? -2.311 -2.455 -0.361 1.00 87.19 94 GLN A N 1
ATOM 741 C CA . GLN A 1 94 ? -2.256 -2.324 -1.813 1.00 87.19 94 GLN A CA 1
ATOM 742 C C . GLN A 1 94 ? -3.283 -3.245 -2.485 1.00 87.19 94 GLN A C 1
ATOM 744 O O . GLN A 1 94 ? -3.217 -4.466 -2.370 1.00 87.19 94 GLN A O 1
ATOM 749 N N . GLY A 1 95 ? -4.202 -2.640 -3.240 1.00 88.00 95 GLY A N 1
ATOM 750 C CA . GLY A 1 95 ? -5.307 -3.350 -3.888 1.00 88.00 95 GLY A CA 1
ATOM 751 C C . GLY A 1 95 ? -6.508 -3.612 -2.974 1.00 88.00 95 GLY A C 1
ATOM 752 O O . GLY A 1 95 ? -7.471 -4.223 -3.431 1.00 88.00 95 GLY A O 1
ATOM 753 N N . GLU A 1 96 ? -6.471 -3.151 -1.721 1.00 90.62 96 GLU A N 1
ATOM 754 C CA . GLU A 1 96 ? -7.607 -3.189 -0.802 1.00 90.62 96 GLU A CA 1
ATOM 755 C C . GLU A 1 96 ? -8.593 -2.056 -1.120 1.00 90.62 96 GLU A C 1
ATOM 757 O O . GLU A 1 96 ? -8.202 -0.921 -1.405 1.00 90.62 96 GLU A O 1
ATOM 762 N N . ASP A 1 97 ? -9.890 -2.363 -1.074 1.00 87.94 97 ASP A N 1
ATOM 763 C CA . ASP A 1 97 ? -10.934 -1.347 -1.181 1.00 87.94 97 ASP A CA 1
ATOM 764 C C . ASP A 1 97 ? -10.987 -0.505 0.105 1.00 87.94 97 ASP A C 1
ATOM 766 O O . ASP A 1 97 ? -10.909 -1.038 1.213 1.00 87.94 97 ASP A O 1
ATOM 770 N N . ILE A 1 98 ? -11.162 0.811 -0.031 1.00 89.31 98 ILE A N 1
ATOM 771 C CA . ILE A 1 98 ? -11.191 1.759 1.095 1.00 89.31 98 ILE A CA 1
ATOM 772 C C . ILE A 1 98 ? -12.256 1.375 2.134 1.00 89.31 98 ILE A C 1
ATOM 774 O O . ILE A 1 98 ? -12.020 1.506 3.337 1.00 89.31 98 ILE A O 1
ATOM 778 N N . CYS A 1 99 ? -13.412 0.876 1.693 1.00 87.00 99 CYS A N 1
ATOM 779 C CA . CYS A 1 99 ? -14.507 0.470 2.572 1.00 87.00 99 CYS A CA 1
ATOM 780 C C . CYS A 1 99 ? -14.121 -0.775 3.380 1.00 87.00 99 CYS A C 1
ATOM 782 O O . CYS A 1 99 ? -14.393 -0.857 4.579 1.00 87.00 99 CYS A O 1
ATOM 784 N N . VAL A 1 100 ? -13.447 -1.727 2.727 1.00 88.19 100 VAL A N 1
ATOM 785 C CA . VAL A 1 100 ? -12.940 -2.950 3.363 1.00 88.19 100 VAL A CA 1
ATOM 786 C C . VAL A 1 100 ? -11.866 -2.600 4.390 1.00 88.19 100 VAL A C 1
ATOM 788 O O . VAL A 1 100 ? -11.958 -3.063 5.528 1.00 88.19 100 VAL A O 1
ATOM 791 N N . ALA A 1 101 ? -10.928 -1.717 4.033 1.00 90.75 101 ALA A N 1
ATOM 792 C CA . ALA A 1 101 ? -9.900 -1.221 4.941 1.00 90.75 101 ALA A CA 1
ATOM 793 C C . ALA A 1 101 ? -10.519 -0.547 6.176 1.00 90.75 101 ALA A C 1
ATOM 795 O O . ALA A 1 101 ? -10.164 -0.877 7.303 1.00 90.75 101 ALA A O 1
ATOM 796 N N . ALA A 1 102 ? -11.501 0.344 5.995 1.00 88.38 102 ALA A N 1
ATOM 797 C CA . ALA A 1 102 ? -12.152 1.034 7.110 1.00 88.38 102 ALA A CA 1
ATOM 798 C C . ALA A 1 102 ? -12.832 0.061 8.094 1.00 88.38 102 ALA A C 1
ATOM 800 O O . ALA A 1 102 ? -12.689 0.209 9.310 1.00 88.38 102 ALA A O 1
ATOM 801 N N . VAL A 1 103 ? -13.535 -0.958 7.584 1.00 86.25 103 VAL A N 1
ATOM 802 C CA . VAL A 1 103 ? -14.178 -1.987 8.420 1.00 86.25 103 VAL A CA 1
ATOM 803 C C . VAL A 1 103 ? -13.140 -2.872 9.115 1.00 86.25 103 VAL A C 1
ATOM 805 O O . VAL A 1 103 ? -13.311 -3.199 10.292 1.00 86.25 103 VAL A O 1
ATOM 808 N N . ARG A 1 104 ? -12.070 -3.265 8.413 1.00 89.94 104 ARG A N 1
ATOM 809 C CA . ARG A 1 104 ? -10.974 -4.066 8.973 1.00 89.94 104 ARG A CA 1
ATOM 810 C C . ARG A 1 104 ? -10.283 -3.326 10.120 1.00 89.94 104 ARG A C 1
ATOM 812 O O . ARG A 1 104 ? -10.220 -3.867 11.220 1.00 89.94 104 ARG A O 1
ATOM 819 N N . GLU A 1 105 ? -9.859 -2.085 9.898 1.00 89.62 105 GLU A N 1
ATOM 820 C CA . GLU A 1 105 ? -9.167 -1.262 10.902 1.00 89.62 105 GLU A CA 1
ATOM 821 C C . GLU A 1 105 ? -10.050 -0.996 12.129 1.00 89.62 105 GLU A C 1
ATOM 823 O O . GLU A 1 105 ? -9.607 -1.141 13.270 1.00 89.62 105 GLU A O 1
ATOM 828 N N . ALA A 1 106 ? -11.342 -0.707 11.919 1.00 87.12 106 ALA A N 1
ATOM 829 C CA . ALA A 1 106 ? -12.288 -0.568 13.023 1.00 87.12 106 ALA A CA 1
ATOM 830 C C . ALA A 1 106 ? -12.368 -1.848 13.872 1.00 87.12 106 ALA A C 1
ATOM 832 O O . ALA A 1 106 ? -12.384 -1.765 15.101 1.00 87.12 106 ALA A O 1
ATOM 833 N N . LYS A 1 107 ? -12.386 -3.032 13.245 1.00 85.06 107 LYS A N 1
ATOM 834 C CA . LYS A 1 107 ? -12.417 -4.326 13.949 1.00 85.06 107 LYS A CA 1
ATOM 835 C C . LYS A 1 107 ? -11.108 -4.626 14.679 1.00 85.06 107 LYS A C 1
ATOM 837 O O . LYS A 1 107 ? -11.157 -5.092 15.818 1.00 85.06 107 LYS A O 1
ATOM 842 N N . GLU A 1 108 ? -9.967 -4.365 14.048 1.00 86.69 108 GLU A N 1
ATOM 843 C CA . GLU A 1 108 ? -8.638 -4.612 14.617 1.00 86.69 108 GLU A CA 1
ATOM 844 C C . GLU A 1 108 ? -8.376 -3.756 15.864 1.00 86.69 108 GLU A C 1
ATOM 846 O O . GLU A 1 108 ? -7.968 -4.292 16.898 1.00 86.69 108 GLU A O 1
ATOM 851 N N . GLU A 1 109 ? -8.666 -2.450 15.816 1.00 85.62 109 GLU A N 1
ATOM 852 C CA . GLU A 1 109 ? -8.373 -1.543 16.937 1.00 85.62 109 GLU A CA 1
ATOM 853 C C . GLU A 1 109 ? -9.357 -1.684 18.111 1.00 85.62 109 GLU A C 1
ATOM 855 O O . GLU A 1 109 ? -9.006 -1.403 19.261 1.00 85.62 109 GLU A O 1
ATOM 860 N N . THR A 1 110 ? -10.586 -2.133 17.850 1.00 80.94 110 THR A N 1
ATOM 861 C CA . THR A 1 110 ? -11.643 -2.217 18.877 1.00 80.94 110 THR A CA 1
ATOM 862 C C . THR A 1 110 ? -11.815 -3.628 19.434 1.00 80.94 110 THR A C 1
ATOM 864 O O . THR A 1 110 ? -12.378 -3.801 20.517 1.00 80.94 110 THR A O 1
ATOM 867 N N . GLY A 1 111 ? -11.312 -4.646 18.728 1.00 68.88 111 GLY A N 1
ATOM 868 C CA . GLY A 1 111 ? -11.441 -6.049 19.115 1.00 68.88 111 GLY A CA 1
ATOM 869 C C . GLY A 1 111 ? -12.868 -6.594 19.007 1.00 68.88 111 GLY A C 1
ATOM 870 O O . GLY A 1 111 ? -13.151 -7.654 19.566 1.00 68.88 111 GLY A O 1
ATOM 871 N N . VAL A 1 112 ? -13.777 -5.915 18.297 1.00 62.06 112 VAL A N 1
ATOM 872 C CA . VAL A 1 112 ? -15.190 -6.328 18.170 1.00 62.06 112 VAL A CA 1
ATOM 873 C C . VAL A 1 112 ? -15.382 -7.439 17.123 1.00 62.06 112 VAL A C 1
ATOM 875 O O . VAL A 1 112 ? -16.350 -7.479 16.372 1.00 62.06 112 VAL A O 1
ATOM 878 N N . SER A 1 113 ? -14.444 -8.379 17.053 1.00 46.91 113 SER A N 1
ATOM 879 C CA . SER A 1 113 ? -14.461 -9.474 16.081 1.00 46.91 113 SER A CA 1
ATOM 880 C C . SER A 1 113 ? -15.289 -10.690 16.518 1.00 46.91 113 SER A C 1
ATOM 882 O O . SER A 1 113 ? -15.659 -11.485 15.662 1.00 46.91 113 SER A O 1
ATOM 884 N N . ASN A 1 114 ? -15.622 -10.837 17.810 1.00 37.94 114 ASN A N 1
ATOM 885 C CA . ASN A 1 114 ? -16.154 -12.098 18.361 1.00 37.94 114 ASN A CA 1
ATOM 886 C C . ASN A 1 114 ? -17.555 -12.049 18.996 1.00 37.94 114 ASN A C 1
ATOM 888 O O . ASN A 1 114 ? -17.947 -12.989 19.686 1.00 37.94 114 ASN A O 1
ATOM 892 N N . LEU A 1 115 ? -18.355 -11.016 18.750 1.00 32.47 115 LEU A N 1
ATOM 893 C CA . LEU A 1 115 ? -19.786 -11.082 19.048 1.00 32.47 115 LEU A CA 1
ATOM 894 C C . LEU A 1 115 ? -20.525 -10.136 18.108 1.00 32.47 115 LEU A C 1
ATOM 896 O O . LEU A 1 115 ? -20.126 -8.986 17.988 1.00 32.47 115 LEU A O 1
ATOM 900 N N . PHE A 1 116 ? -21.564 -10.658 17.459 1.00 40.69 116 PHE A N 1
ATOM 901 C CA . PHE A 1 116 ? -22.593 -10.049 16.600 1.00 40.69 116 PHE A CA 1
ATOM 902 C C . PHE A 1 116 ? -23.148 -8.670 17.050 1.00 40.69 116 PHE A C 1
ATOM 904 O O . PHE A 1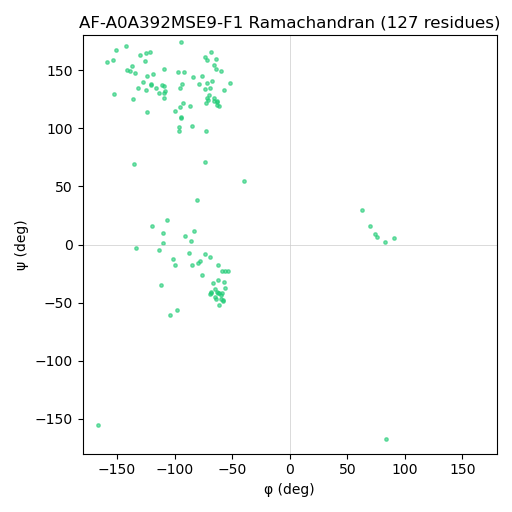 116 ? -24.348 -8.515 17.246 1.00 40.69 116 PHE A O 1
ATOM 911 N N . MET A 1 117 ? -22.299 -7.667 17.270 1.00 39.88 117 MET A N 1
ATOM 912 C CA . MET A 1 117 ? -22.676 -6.356 17.822 1.00 39.88 117 MET A CA 1
ATOM 913 C C . MET A 1 117 ? -22.068 -5.178 17.051 1.00 39.88 117 MET A C 1
ATOM 915 O O . MET A 1 117 ? -22.369 -4.030 17.361 1.00 39.88 117 MET A O 1
ATOM 919 N N . VAL A 1 118 ? -21.244 -5.447 16.034 1.00 47.09 118 VAL A N 1
ATOM 920 C CA . VAL A 1 118 ? -20.782 -4.454 15.055 1.00 47.09 118 VAL A CA 1
ATOM 921 C C . VAL A 1 118 ? -20.897 -5.090 13.669 1.00 47.09 118 VAL A C 1
ATOM 923 O O . VAL A 1 118 ? -19.907 -5.402 13.011 1.00 47.09 118 VAL A O 1
ATOM 926 N N . ASP A 1 119 ? -22.136 -5.302 13.224 1.00 52.69 119 ASP A N 1
ATOM 927 C CA . ASP A 1 119 ? -22.436 -5.312 11.790 1.00 52.69 119 ASP A CA 1
ATOM 928 C C . ASP A 1 119 ? -22.384 -3.852 11.321 1.00 52.69 119 ASP A C 1
ATOM 930 O O . ASP A 1 119 ? -23.402 -3.201 11.101 1.00 52.69 119 ASP A O 1
ATOM 934 N N . THR A 1 120 ? -21.178 -3.275 11.262 1.00 53.78 120 THR A N 1
ATOM 935 C CA . THR A 1 120 ? -20.997 -1.983 10.599 1.00 53.78 120 THR A CA 1
ATOM 936 C C . THR A 1 120 ? -21.113 -2.217 9.112 1.00 53.78 120 THR A C 1
ATOM 938 O O . THR A 1 120 ? -20.155 -2.641 8.461 1.00 53.78 120 THR A O 1
ATOM 941 N N . GLU A 1 121 ? -22.300 -1.951 8.588 1.00 61.16 121 GLU A N 1
ATOM 942 C CA . GLU A 1 121 ? -22.485 -1.722 7.169 1.00 61.16 121 GLU A CA 1
ATOM 943 C C . GLU A 1 121 ? -21.756 -0.427 6.808 1.00 61.16 121 GLU A C 1
ATOM 945 O O . GLU A 1 121 ? -21.930 0.613 7.449 1.00 61.16 121 GLU A O 1
ATOM 950 N N . PHE A 1 122 ? -20.874 -0.503 5.816 1.00 63.53 122 PHE A N 1
ATOM 951 C CA . PHE A 1 122 ? -20.277 0.695 5.258 1.00 63.53 122 PH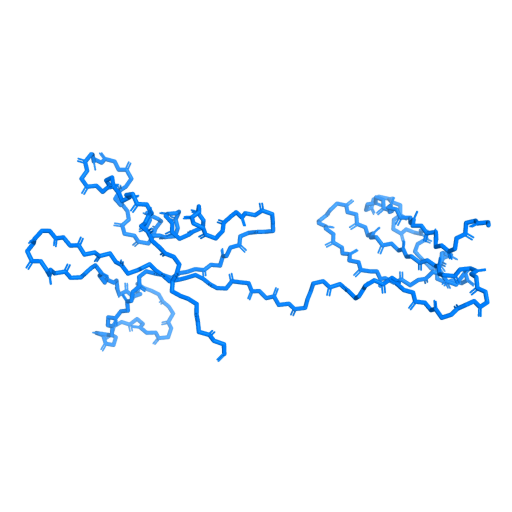E A CA 1
ATOM 952 C C . PHE A 1 122 ? -21.392 1.540 4.632 1.00 63.53 122 PHE A C 1
ATOM 954 O O . PHE A 1 122 ? -22.113 1.059 3.762 1.00 63.53 122 PHE A O 1
ATOM 961 N N . VAL A 1 123 ? -21.527 2.789 5.080 1.00 74.62 123 VAL A N 1
ATOM 962 C CA . VAL A 1 123 ? -22.595 3.683 4.617 1.00 74.62 123 VAL A CA 1
ATOM 963 C C . VAL A 1 123 ? -22.088 4.621 3.524 1.00 74.62 123 VAL A C 1
ATOM 965 O O . VAL A 1 123 ? -22.635 4.630 2.425 1.00 74.62 123 VAL A O 1
ATOM 968 N N . GLU A 1 124 ? -21.032 5.398 3.790 1.00 73.38 124 GLU A N 1
ATOM 969 C CA . GLU A 1 124 ? -20.474 6.328 2.804 1.00 73.38 124 GLU A CA 1
ATOM 970 C C . GLU A 1 124 ? -18.984 6.626 3.021 1.00 73.38 124 GLU A C 1
ATOM 972 O O . GLU A 1 124 ? -18.447 6.485 4.122 1.00 73.38 124 GLU A O 1
ATOM 977 N N . ILE A 1 125 ? -18.323 7.089 1.954 1.00 75.00 125 ILE A N 1
ATOM 978 C CA . ILE A 1 125 ? -16.995 7.703 2.021 1.00 75.00 125 ILE A CA 1
ATOM 979 C C . ILE A 1 125 ? -17.179 9.211 2.163 1.00 75.00 125 ILE A C 1
ATOM 981 O O . ILE A 1 125 ? -17.709 9.874 1.271 1.00 75.00 125 ILE A O 1
ATOM 985 N N . LEU A 1 126 ? -16.633 9.754 3.247 1.00 72.19 126 LEU A N 1
ATOM 986 C CA . LEU A 1 126 ? -16.368 11.178 3.395 1.00 72.19 126 LEU A CA 1
ATOM 987 C C . LEU A 1 126 ? -14.907 11.434 3.024 1.00 72.19 126 LEU A C 1
ATOM 989 O O . LEU A 1 126 ? -13.999 11.160 3.807 1.00 72.19 126 LEU A O 1
ATOM 993 N N . ALA A 1 127 ? -14.677 11.937 1.813 1.00 63.84 127 ALA A N 1
ATOM 994 C CA . ALA A 1 127 ? -13.352 12.331 1.350 1.00 63.84 127 ALA A CA 1
ATOM 995 C C . ALA A 1 127 ? -13.263 13.857 1.248 1.00 63.84 127 ALA A C 1
ATOM 997 O O . ALA A 1 127 ? -14.106 14.502 0.624 1.00 63.84 127 ALA A O 1
ATOM 998 N N . PHE A 1 128 ? -12.211 14.422 1.831 1.00 57.31 128 PHE A N 1
ATOM 999 C CA . PHE A 1 128 ? -11.877 15.839 1.723 1.00 57.31 128 PHE A CA 1
ATOM 1000 C C . PHE A 1 128 ? -10.598 15.970 0.891 1.00 57.31 128 PHE A C 1
ATOM 1002 O O . PHE A 1 128 ? -9.685 15.155 1.033 1.00 57.31 128 PHE A O 1
ATOM 1009 N N . ARG A 1 129 ? -10.572 16.947 -0.019 1.00 44.69 129 ARG A N 1
ATOM 1010 C CA . ARG A 1 129 ? -9.441 17.220 -0.913 1.00 44.69 129 ARG A CA 1
ATOM 1011 C C . ARG A 1 129 ? -8.473 18.218 -0.295 1.00 44.69 129 ARG A C 1
ATOM 1013 O O . ARG A 1 129 ? -8.969 19.191 0.313 1.00 44.69 129 ARG A O 1
#

Organism: NCBI:txid97028

Foldseek 3Di:
DDFKDKDWAFPVNVVCVVVVVVVAWDFQDDDPTTTIIMHGDDPDDDPDDHHDPDWDKAFAFDADPVRDTDWAADCDDDRHPVPDTDTQMDTADVVGDNQRVNVVSNCVRVVPPPDPPPPPDRDDDDDDD

InterPro domains:
  IPR000086 NUDIX hydrolase domain [PF00293] (54-114)
  IPR000086 NUDIX hydrolase domain [PS51462] (53-129)
  IPR003293 Nudix hydrolase 6-like [PR01356] (13-31)
  IPR003293 Nudix hydrolase 6-like [PR01356] (35-51)
  IPR003293 Nudix hydrolase 6-like [PR01356] (51-69)
  IPR003293 Nudix hydrolase 6-like [PTHR13994] (1-129)
  IPR015797 NUDIX hydrolase-like domain superfamily [SSF55811] (20-113)
  IPR020084 NUDIX hydrolase, conserved site [PS00893] (90-111)
  IPR040618 Pre-nudix hydrolase domain [PF18290] (1-41)